Protein AF-A0A9P0EA89-F1 (afdb_monomer_lite)

Structure (mmCIF, N/CA/C/O backbone):
data_AF-A0A9P0EA89-F1
#
_entry.id   AF-A0A9P0EA89-F1
#
loop_
_atom_site.group_PDB
_atom_site.id
_atom_site.type_symbol
_atom_site.label_atom_id
_atom_site.label_alt_id
_atom_site.label_comp_id
_atom_site.label_asym_id
_atom_site.label_entity_id
_atom_site.label_seq_id
_atom_site.pdbx_PDB_ins_code
_atom_site.Cartn_x
_atom_site.Cartn_y
_atom_site.Cartn_z
_atom_site.occupancy
_atom_site.B_iso_or_equiv
_atom_site.auth_seq_id
_atom_site.auth_comp_id
_atom_site.auth_asym_id
_atom_site.auth_atom_id
_atom_site.pdbx_PDB_model_num
ATOM 1 N N . MET A 1 1 ? 28.402 41.032 -47.159 1.00 62.66 1 MET A N 1
ATOM 2 C CA . MET A 1 1 ? 27.610 41.398 -45.963 1.00 62.66 1 MET A CA 1
ATOM 3 C C . MET A 1 1 ? 26.478 40.411 -45.661 1.00 62.66 1 MET A C 1
ATOM 5 O O . MET A 1 1 ? 26.423 39.933 -44.541 1.00 62.66 1 MET A O 1
ATOM 9 N N . ALA A 1 2 ? 25.642 40.008 -46.629 1.00 62.69 2 ALA A N 1
ATOM 10 C CA . ALA A 1 2 ? 24.497 39.116 -46.365 1.00 62.69 2 ALA A CA 1
ATOM 11 C C . ALA A 1 2 ? 24.847 37.680 -45.898 1.00 62.69 2 ALA A C 1
ATOM 13 O O . ALA A 1 2 ? 24.157 37.126 -45.052 1.00 62.69 2 ALA A O 1
ATOM 14 N N . ARG A 1 3 ? 25.937 37.074 -46.398 1.00 64.81 3 ARG A N 1
ATOM 15 C CA . ARG A 1 3 ? 26.308 35.677 -46.068 1.00 64.81 3 ARG A CA 1
ATOM 16 C C . ARG A 1 3 ? 26.702 35.458 -44.600 1.00 64.81 3 ARG A C 1
ATOM 18 O O . ARG A 1 3 ? 26.362 34.429 -44.032 1.00 64.81 3 ARG A O 1
ATOM 25 N N . LEU A 1 4 ? 27.382 36.430 -43.991 1.00 67.56 4 LEU A N 1
ATOM 26 C CA . LEU A 1 4 ? 27.761 36.385 -42.573 1.00 67.56 4 LEU A CA 1
ATOM 27 C C . LEU A 1 4 ? 26.551 36.586 -41.652 1.00 67.56 4 LEU A C 1
ATOM 29 O O . LEU A 1 4 ? 26.449 35.917 -40.631 1.00 67.56 4 LEU A O 1
ATOM 33 N N . ALA A 1 5 ? 25.608 37.449 -42.044 1.00 73.62 5 ALA A N 1
ATOM 34 C CA . ALA A 1 5 ? 24.381 37.680 -41.285 1.00 73.62 5 ALA A CA 1
ATOM 35 C C . ALA A 1 5 ? 23.480 36.432 -41.242 1.00 73.62 5 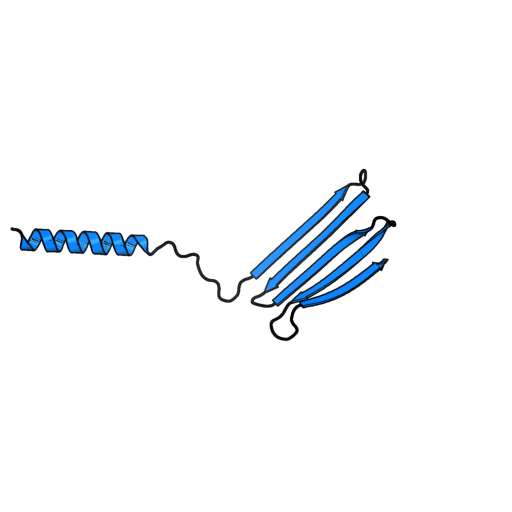ALA A C 1
ATOM 37 O O . ALA A 1 5 ? 22.950 36.098 -40.189 1.00 73.62 5 ALA A O 1
ATOM 38 N N . VAL A 1 6 ? 23.358 35.697 -42.354 1.00 79.06 6 VAL A N 1
ATOM 39 C CA . VAL A 1 6 ? 22.566 34.452 -42.409 1.00 79.06 6 VAL A CA 1
ATOM 40 C C . VAL A 1 6 ? 23.172 33.357 -41.528 1.00 79.06 6 VAL A C 1
ATOM 42 O O . VAL A 1 6 ? 22.446 32.702 -40.789 1.00 79.06 6 VAL A O 1
ATOM 45 N N . LEU A 1 7 ? 24.497 33.185 -41.552 1.00 81.44 7 LEU A N 1
ATOM 46 C CA . LEU A 1 7 ? 25.185 32.223 -40.683 1.00 81.44 7 LEU A CA 1
ATOM 47 C C . LEU A 1 7 ? 25.015 32.566 -39.198 1.00 81.44 7 LEU A C 1
ATOM 49 O O . LEU A 1 7 ? 24.734 31.676 -38.404 1.00 81.44 7 LEU A O 1
ATOM 53 N N . ALA A 1 8 ? 25.122 33.845 -38.831 1.00 82.56 8 ALA A N 1
ATOM 54 C CA . ALA A 1 8 ? 24.907 34.283 -37.454 1.00 82.56 8 ALA A CA 1
ATOM 55 C C . ALA A 1 8 ? 23.471 34.003 -36.977 1.00 82.56 8 ALA A C 1
ATOM 57 O O . ALA A 1 8 ? 23.280 33.503 -35.872 1.00 82.56 8 ALA A O 1
ATOM 58 N N . VAL A 1 9 ? 22.467 34.253 -37.825 1.00 86.12 9 VAL A N 1
ATOM 59 C CA . VAL A 1 9 ? 21.064 33.940 -37.509 1.00 86.12 9 VAL A CA 1
ATOM 60 C C . V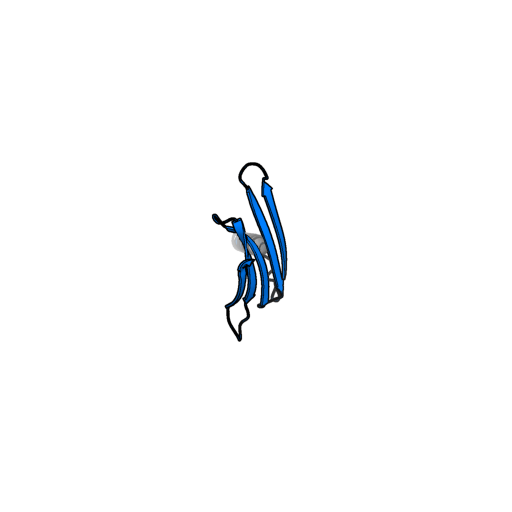AL A 1 9 ? 20.856 32.435 -37.357 1.00 86.12 9 VAL A C 1
ATOM 62 O O . VAL A 1 9 ? 20.227 32.015 -36.396 1.00 86.12 9 VAL A O 1
ATOM 65 N N . LEU A 1 10 ? 21.421 31.607 -38.238 1.00 86.19 10 LEU A N 1
ATOM 66 C CA . LEU A 1 10 ? 21.302 30.148 -38.131 1.00 86.19 10 LEU A CA 1
ATOM 67 C C . LEU A 1 10 ? 21.947 29.596 -36.854 1.00 86.19 10 LEU A C 1
ATOM 69 O O . LEU A 1 10 ? 21.384 28.699 -36.234 1.00 86.19 10 LEU A O 1
ATOM 73 N N . VAL A 1 11 ? 23.091 30.145 -36.438 1.00 88.31 11 VAL A N 1
ATOM 74 C CA . VAL A 1 11 ? 23.749 29.759 -35.181 1.00 88.31 11 VAL A CA 1
ATOM 75 C C . VAL A 1 11 ? 22.904 30.168 -33.977 1.00 88.31 11 VAL A C 1
ATOM 77 O O . VAL A 1 11 ? 22.677 29.344 -33.099 1.00 88.31 11 VAL A O 1
ATOM 80 N N . LEU A 1 12 ? 22.377 31.396 -33.951 1.00 83.62 12 LEU A N 1
ATOM 81 C CA . LEU A 1 12 ? 21.491 31.856 -32.873 1.00 83.62 12 LEU A CA 1
ATOM 82 C C . LEU A 1 12 ? 20.219 31.008 -32.779 1.00 83.62 12 LEU A C 1
ATOM 84 O O . LEU A 1 12 ? 19.787 30.650 -31.688 1.00 83.62 12 LEU A O 1
ATOM 88 N N . VAL A 1 13 ? 19.656 30.645 -33.928 1.00 83.88 13 VAL A N 1
ATOM 89 C CA . VAL A 1 13 ? 18.489 29.772 -34.023 1.00 83.88 13 VAL A CA 1
ATOM 90 C C . VAL A 1 13 ? 18.822 28.365 -33.507 1.00 83.88 13 VAL A C 1
ATOM 92 O O . VAL A 1 13 ? 18.078 27.835 -32.691 1.00 83.88 13 VAL A O 1
ATOM 95 N N . ALA A 1 14 ? 19.955 27.776 -33.897 1.00 79.44 14 ALA A N 1
ATOM 96 C CA . ALA A 1 14 ? 20.382 26.456 -33.422 1.00 79.44 14 ALA A CA 1
ATOM 97 C C . ALA A 1 14 ? 20.675 26.414 -31.908 1.00 79.44 14 ALA A C 1
ATOM 99 O O . ALA A 1 14 ? 20.348 25.426 -31.246 1.00 79.44 14 ALA A O 1
ATOM 100 N N . VAL A 1 15 ? 21.252 27.488 -31.358 1.00 79.00 15 VAL A N 1
ATOM 101 C CA . VAL A 1 15 ? 21.483 27.642 -29.912 1.00 79.00 15 VAL A CA 1
ATOM 102 C C . VAL A 1 15 ? 20.148 27.734 -29.169 1.00 79.00 15 VAL A C 1
ATOM 104 O O . VAL A 1 15 ? 19.915 26.947 -28.256 1.00 79.00 15 VAL A O 1
ATOM 107 N N . ALA A 1 16 ? 19.225 28.589 -29.624 1.00 74.44 16 ALA A N 1
ATOM 108 C CA . ALA A 1 16 ? 17.893 28.715 -29.026 1.00 74.44 16 ALA A CA 1
ATOM 109 C C . ALA A 1 16 ? 17.080 27.405 -29.093 1.00 74.44 16 ALA A C 1
ATOM 111 O O . ALA A 1 16 ? 16.386 27.052 -28.141 1.00 74.44 16 ALA A O 1
ATOM 112 N N . TYR A 1 17 ? 17.190 26.648 -30.192 1.00 70.00 17 TYR A N 1
ATOM 113 C CA . TYR A 1 17 ? 16.555 25.332 -30.310 1.00 70.00 17 TYR A CA 1
ATOM 114 C C . TYR A 1 17 ? 17.153 24.288 -29.354 1.00 70.00 17 TYR A C 1
ATOM 116 O O . TYR A 1 17 ? 16.408 23.448 -28.854 1.00 70.00 17 TYR A O 1
ATOM 124 N N . SER A 1 18 ? 18.462 24.330 -29.079 1.00 66.38 18 SER A N 1
ATOM 125 C CA . SER A 1 18 ? 19.103 23.404 -28.129 1.00 66.38 18 SER A CA 1
ATOM 126 C C . SER A 1 18 ? 18.673 23.661 -26.684 1.00 66.38 18 SER A C 1
ATOM 128 O O . SER A 1 18 ? 18.435 22.716 -25.937 1.00 66.38 18 SER A O 1
ATOM 130 N N . GLU A 1 19 ? 18.522 24.928 -26.295 1.00 60.38 19 GLU A N 1
ATOM 131 C CA . GLU A 1 19 ? 18.092 25.309 -24.942 1.00 60.38 19 GLU A CA 1
ATOM 132 C C . GLU A 1 19 ? 16.639 24.896 -24.651 1.00 60.38 19 GLU A C 1
ATOM 134 O O . GLU A 1 19 ? 16.316 24.493 -23.535 1.00 60.38 19 GLU A O 1
ATOM 139 N N . ALA A 1 20 ? 15.771 24.899 -25.667 1.00 61.31 20 ALA A N 1
ATOM 140 C CA . ALA A 1 20 ? 14.368 24.504 -25.536 1.00 61.31 20 ALA A CA 1
ATOM 141 C C . ALA A 1 20 ? 14.144 22.987 -25.332 1.00 61.31 20 ALA A C 1
ATOM 143 O O . ALA A 1 20 ? 13.026 22.571 -25.036 1.00 61.31 20 ALA A O 1
ATOM 144 N N . GLN A 1 21 ? 15.171 22.144 -25.495 1.00 60.00 21 GLN A N 1
ATOM 145 C CA . GLN A 1 21 ? 15.063 20.684 -25.340 1.00 60.00 21 GLN A CA 1
ATOM 146 C C . GLN A 1 21 ? 15.305 20.191 -23.902 1.00 60.00 21 GLN A C 1
ATOM 148 O O . GLN A 1 21 ? 15.192 18.995 -23.641 1.00 60.00 21 GLN A O 1
ATOM 153 N N . VAL A 1 22 ? 15.610 21.079 -22.950 1.00 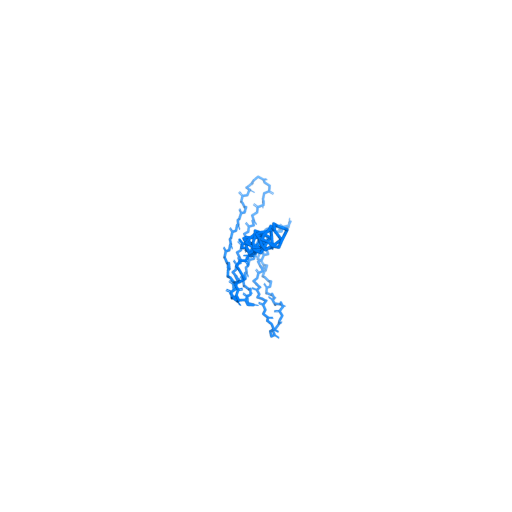57.56 22 VAL A N 1
ATOM 154 C CA . VAL A 1 22 ? 16.001 20.700 -21.578 1.00 57.56 22 VAL A CA 1
ATOM 155 C C . VAL A 1 22 ? 14.845 20.899 -20.588 1.00 57.56 22 VAL A C 1
ATOM 157 O O . VAL A 1 22 ? 14.971 21.574 -19.573 1.00 57.56 22 VAL A O 1
ATOM 160 N N . ALA A 1 23 ? 13.686 20.323 -20.900 1.00 59.69 23 ALA A N 1
ATOM 161 C CA . ALA A 1 23 ? 12.556 20.217 -19.973 1.00 59.69 23 ALA A CA 1
ATOM 162 C C . ALA A 1 23 ? 11.726 18.959 -20.283 1.00 59.69 23 ALA A C 1
ATOM 164 O O . ALA A 1 23 ? 10.520 19.025 -20.501 1.00 59.69 23 ALA A O 1
ATOM 165 N N . GLY A 1 24 ? 12.392 17.809 -20.391 1.00 62.62 24 GLY A N 1
ATOM 166 C CA . GLY A 1 24 ? 11.717 16.515 -20.373 1.00 62.62 24 GLY A CA 1
ATOM 167 C C . GLY A 1 24 ? 11.646 16.022 -18.936 1.00 62.62 24 GLY A C 1
ATOM 168 O O . GLY A 1 24 ? 12.685 15.971 -18.277 1.00 62.62 24 GLY A O 1
ATOM 169 N N . ASP A 1 25 ? 10.451 15.665 -18.458 1.00 70.31 25 ASP A N 1
ATOM 170 C CA . ASP A 1 25 ? 10.309 14.862 -17.242 1.00 70.31 25 ASP A CA 1
ATOM 171 C C . ASP A 1 25 ? 11.300 13.695 -17.312 1.00 70.31 25 ASP A C 1
ATOM 173 O O . ASP A 1 25 ? 11.369 12.975 -18.314 1.00 70.31 25 ASP A O 1
ATOM 177 N N . SER A 1 26 ? 12.118 13.533 -16.273 1.00 77.12 26 SER A N 1
ATOM 178 C CA . SER A 1 26 ? 13.063 12.426 -16.200 1.00 77.12 26 SER A CA 1
ATOM 179 C C . SER A 1 26 ? 12.277 11.117 -16.170 1.00 77.12 26 SER A C 1
ATOM 181 O O . SER A 1 26 ? 11.627 10.807 -15.172 1.00 77.12 26 SER A O 1
ATOM 183 N N . TYR A 1 27 ? 12.317 10.361 -17.266 1.00 85.06 27 TYR A N 1
ATOM 184 C CA . TYR A 1 27 ? 11.705 9.041 -17.337 1.00 85.06 27 TYR A CA 1
ATOM 185 C C . TYR A 1 27 ? 12.434 8.078 -16.393 1.00 85.06 27 TYR A C 1
ATOM 187 O O . TYR A 1 27 ? 13.622 7.807 -16.575 1.00 85.06 27 TYR A O 1
ATOM 195 N N . ASP A 1 28 ? 11.715 7.562 -15.398 1.00 89.88 28 ASP A N 1
ATOM 196 C CA . ASP A 1 28 ? 12.186 6.495 -14.519 1.00 89.88 28 ASP A CA 1
ATOM 197 C C . ASP A 1 28 ? 11.709 5.137 -15.069 1.00 89.88 28 ASP A C 1
ATOM 199 O O . ASP A 1 28 ? 10.499 4.891 -15.099 1.00 89.88 28 ASP A O 1
ATOM 203 N N . PRO A 1 29 ? 12.616 4.248 -15.521 1.00 91.31 29 PRO A N 1
ATOM 204 C CA . PRO A 1 29 ? 12.248 2.918 -16.003 1.00 91.31 29 PRO A CA 1
ATOM 205 C C . PRO A 1 29 ? 11.767 1.973 -14.889 1.00 91.31 29 PRO A C 1
ATOM 207 O O . PRO A 1 29 ? 11.237 0.910 -15.202 1.00 91.31 29 PRO A O 1
ATOM 210 N N . ASN A 1 30 ? 11.950 2.320 -13.610 1.00 95.06 30 ASN A N 1
ATOM 211 C CA . ASN A 1 30 ? 11.485 1.537 -12.466 1.00 95.06 30 ASN A CA 1
ATOM 212 C C . ASN A 1 30 ? 10.805 2.443 -11.420 1.00 95.06 30 ASN A C 1
ATOM 214 O O . ASN A 1 30 ? 11.327 2.624 -10.316 1.00 95.06 30 ASN A O 1
ATOM 218 N N . PRO A 1 31 ? 9.625 3.001 -11.744 1.00 95.44 31 PRO A N 1
ATOM 219 C CA . PRO A 1 31 ? 8.947 3.953 -10.880 1.00 95.44 31 PRO A CA 1
ATOM 220 C C . PRO A 1 31 ? 8.566 3.320 -9.544 1.00 95.44 31 PRO A C 1
ATOM 222 O O . PRO A 1 31 ? 8.070 2.192 -9.471 1.00 95.44 31 PRO A O 1
ATOM 225 N N . GLN A 1 32 ? 8.744 4.09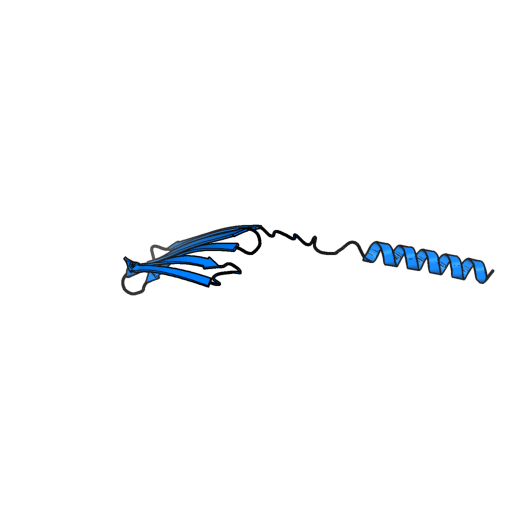2 -8.479 1.00 97.75 32 GLN A N 1
ATOM 226 C CA . GLN A 1 32 ? 8.450 3.665 -7.120 1.00 97.75 32 GLN A CA 1
ATOM 227 C C . GLN A 1 32 ? 7.712 4.750 -6.345 1.00 97.75 32 GLN A C 1
ATOM 229 O O . GLN A 1 32 ? 8.040 5.934 -6.427 1.00 97.75 32 GLN A O 1
ATOM 234 N N . TYR A 1 33 ? 6.732 4.334 -5.552 1.00 98.25 33 TYR A N 1
ATOM 235 C CA . TYR A 1 33 ? 6.095 5.198 -4.567 1.00 98.25 33 TYR A CA 1
ATOM 236 C C . TYR A 1 33 ? 5.619 4.390 -3.369 1.00 98.25 33 TYR A C 1
ATOM 238 O O . TYR A 1 33 ? 5.460 3.170 -3.425 1.00 98.25 33 TYR A O 1
ATOM 246 N N . SER A 1 34 ? 5.367 5.104 -2.281 1.00 98.69 34 SER A N 1
ATOM 247 C CA . SER A 1 34 ? 4.670 4.595 -1.113 1.00 98.69 34 SER A CA 1
ATOM 248 C C . SER A 1 34 ? 3.822 5.722 -0.551 1.00 98.69 34 SER A C 1
ATOM 250 O O . SER A 1 34 ? 4.305 6.851 -0.426 1.00 98.69 34 SER A O 1
ATOM 252 N N . TYR A 1 35 ? 2.565 5.435 -0.245 1.00 98.75 35 TYR A N 1
ATOM 253 C CA . TYR A 1 35 ? 1.692 6.381 0.428 1.00 98.75 35 TYR A CA 1
ATOM 254 C C . TYR A 1 35 ? 0.754 5.665 1.390 1.00 98.75 35 TYR A C 1
ATOM 256 O O . TYR A 1 35 ? 0.451 4.479 1.255 1.00 98.75 35 TYR A O 1
ATOM 264 N N . SER A 1 36 ? 0.262 6.424 2.359 1.00 98.56 36 SER A N 1
ATOM 265 C CA . SER A 1 36 ? -0.776 5.977 3.273 1.00 98.56 36 SER A CA 1
ATOM 266 C C . SER A 1 36 ? -1.598 7.161 3.751 1.00 98.56 36 SER A C 1
ATOM 268 O O . SER A 1 36 ? -1.050 8.246 3.952 1.00 98.56 36 SER A O 1
ATOM 270 N N . TYR A 1 37 ? -2.886 6.942 3.983 1.00 98.00 37 TYR A N 1
ATOM 271 C CA . TYR A 1 37 ? -3.763 7.911 4.628 1.00 98.00 37 TYR A CA 1
ATOM 272 C C . TYR A 1 37 ? -4.798 7.201 5.496 1.00 98.00 37 TYR A C 1
ATOM 274 O O . TYR A 1 37 ? -5.067 6.010 5.329 1.00 98.00 37 TYR A O 1
ATOM 282 N N . SER A 1 38 ? -5.387 7.942 6.426 1.00 97.19 38 SER A N 1
ATOM 283 C CA . SER A 1 38 ? -6.492 7.463 7.244 1.00 97.19 38 SER A CA 1
ATOM 284 C C . SER A 1 38 ? -7.415 8.607 7.652 1.00 97.19 38 SER A C 1
ATOM 286 O O . SER A 1 38 ? -6.988 9.760 7.746 1.00 97.19 38 SER A O 1
ATOM 288 N N . SER A 1 39 ? -8.674 8.265 7.904 1.00 95.94 39 SER A N 1
ATOM 289 C CA . SER A 1 39 ? -9.673 9.117 8.545 1.00 95.94 39 SER A CA 1
ATOM 290 C C . SER A 1 39 ? -10.205 8.389 9.763 1.00 95.94 39 SER A C 1
ATOM 292 O O . SER A 1 39 ? -10.431 7.178 9.733 1.00 95.94 39 SER A O 1
ATOM 294 N N . ASN A 1 40 ? -10.368 9.136 10.846 1.00 95.19 40 ASN A N 1
ATOM 295 C CA . ASN A 1 40 ? -10.973 8.654 12.073 1.00 95.19 40 ASN A CA 1
ATOM 296 C C . ASN A 1 40 ? -11.853 9.770 12.632 1.00 95.19 40 ASN A C 1
ATOM 298 O O . ASN A 1 40 ? -11.361 10.692 13.289 1.00 95.19 40 ASN A O 1
ATOM 302 N N . ASP A 1 41 ? -13.142 9.688 12.330 1.00 94.50 41 ASP A N 1
ATOM 303 C CA . ASP A 1 41 ? -14.167 10.601 12.800 1.00 94.50 41 ASP A CA 1
ATOM 304 C C . ASP A 1 41 ? -15.161 9.856 13.711 1.00 94.50 41 ASP A C 1
ATOM 306 O O . ASP A 1 41 ? -16.053 9.148 13.235 1.00 94.50 41 ASP A O 1
ATOM 310 N N . PRO A 1 42 ? -15.062 10.037 15.039 1.00 90.75 42 PRO A N 1
ATOM 311 C CA . PRO A 1 42 ? -15.964 9.391 15.984 1.00 90.75 42 PRO A CA 1
ATOM 312 C C . PRO A 1 42 ? -17.393 9.954 15.956 1.00 90.75 42 PRO A C 1
ATOM 314 O O . PRO A 1 42 ? -18.286 9.336 16.533 1.00 90.75 42 PRO A O 1
ATOM 317 N N . VAL A 1 43 ? -17.632 11.117 15.337 1.00 93.00 43 VAL A N 1
ATOM 318 C CA . VAL A 1 43 ? -18.966 11.734 15.261 1.00 93.00 43 VAL A CA 1
ATOM 319 C C . VAL A 1 43 ? -19.778 11.122 14.125 1.00 93.00 43 VAL A C 1
ATOM 321 O O . VAL A 1 43 ? -20.942 10.778 14.324 1.00 93.00 43 VAL A O 1
ATOM 324 N N . THR A 1 44 ? -19.177 10.980 12.942 1.00 89.38 44 THR A N 1
ATOM 325 C CA . THR A 1 44 ? -19.834 10.342 11.788 1.00 89.38 44 THR A CA 1
ATOM 326 C C . THR A 1 44 ? -19.680 8.822 11.778 1.00 89.38 44 THR A C 1
ATOM 328 O O . THR A 1 44 ? -20.464 8.143 11.118 1.00 89.38 44 THR A O 1
ATOM 331 N N . GLY A 1 45 ? -18.710 8.282 12.523 1.00 86.25 45 GLY A N 1
ATOM 332 C CA . GLY A 1 45 ? -18.363 6.860 12.518 1.00 86.25 45 GLY A CA 1
ATOM 333 C C . GLY A 1 45 ? -17.455 6.454 11.352 1.00 86.25 45 GLY A C 1
ATOM 334 O O . GLY A 1 45 ? -17.215 5.259 11.170 1.00 86.25 45 GLY A O 1
ATOM 335 N N . ASP A 1 46 ? -16.949 7.417 10.572 1.00 89.50 46 ASP A N 1
ATOM 336 C CA . ASP A 1 46 ? -15.985 7.159 9.503 1.00 89.50 46 ASP A CA 1
ATOM 337 C C . ASP A 1 46 ? -14.642 6.738 10.105 1.00 89.50 46 ASP A C 1
ATOM 339 O O . ASP A 1 46 ? -13.939 7.518 10.746 1.00 89.50 46 ASP A O 1
ATOM 343 N N . ASN A 1 47 ? -14.290 5.475 9.901 1.00 94.94 47 ASN A N 1
ATOM 344 C CA . ASN A 1 47 ? -12.967 4.956 10.192 1.00 94.94 47 ASN A CA 1
ATOM 345 C C . ASN A 1 47 ? -12.490 4.218 8.948 1.00 94.94 47 ASN A C 1
ATOM 347 O O . ASN A 1 47 ? -13.015 3.155 8.603 1.00 94.94 47 ASN A O 1
ATOM 351 N N . HIS A 1 48 ? -11.525 4.818 8.258 1.00 95.69 48 HIS A N 1
ATOM 352 C CA . HIS A 1 48 ? -10.923 4.238 7.074 1.00 95.69 48 HIS A CA 1
ATOM 353 C C . HIS A 1 48 ? -9.407 4.397 7.090 1.00 95.69 48 HIS A C 1
ATOM 355 O O . HIS A 1 48 ? -8.859 5.389 7.574 1.00 95.69 48 HIS A O 1
ATOM 361 N N . GLY A 1 49 ? -8.718 3.421 6.514 1.00 97.88 49 GLY A N 1
ATOM 362 C CA . GLY A 1 49 ? -7.278 3.447 6.301 1.00 97.88 49 GLY A CA 1
ATOM 363 C C . GLY A 1 49 ? -6.951 2.953 4.902 1.00 97.88 49 GLY A C 1
ATOM 364 O O . GLY A 1 49 ? -7.675 2.129 4.355 1.00 97.88 49 GLY A O 1
ATOM 365 N N . GLN A 1 50 ? -5.871 3.459 4.322 1.00 98.56 50 GLN A N 1
ATOM 366 C CA . GLN A 1 50 ? -5.349 3.017 3.035 1.00 98.56 50 GLN A CA 1
ATOM 367 C C . GLN A 1 50 ? -3.828 3.089 3.058 1.00 98.56 50 GLN A C 1
ATOM 369 O O . GLN A 1 50 ? -3.245 4.048 3.570 1.00 98.56 50 GLN A O 1
ATOM 374 N N . SER A 1 51 ? -3.185 2.094 2.462 1.00 98.81 51 SER A N 1
ATOM 375 C CA . SER A 1 51 ? -1.756 2.120 2.168 1.00 98.81 51 SER A CA 1
ATOM 376 C C . SER A 1 51 ? -1.480 1.429 0.845 1.00 98.81 51 SER A C 1
ATOM 378 O O . SER A 1 51 ? -2.113 0.425 0.526 1.00 98.81 51 SER A O 1
ATOM 380 N N . GLU A 1 52 ? -0.539 1.966 0.080 1.00 98.81 52 GLU A N 1
ATOM 381 C CA . GLU A 1 52 ? -0.124 1.374 -1.183 1.00 98.81 52 GLU A CA 1
ATOM 382 C C . GLU A 1 52 ? 1.354 1.634 -1.441 1.00 98.81 52 GLU A C 1
ATOM 384 O O . GLU A 1 52 ? 1.892 2.704 -1.149 1.00 98.81 52 GLU A O 1
ATOM 389 N N . THR A 1 53 ? 2.000 0.641 -2.036 1.00 98.81 53 THR A N 1
ATOM 390 C CA . THR A 1 53 ? 3.359 0.730 -2.546 1.00 98.81 53 THR A CA 1
ATOM 391 C C . THR A 1 53 ? 3.397 0.272 -3.991 1.00 98.81 53 THR A C 1
ATOM 393 O O . THR A 1 53 ? 2.700 -0.668 -4.377 1.00 98.81 53 THR A O 1
ATOM 396 N N . ARG A 1 54 ? 4.252 0.920 -4.779 1.00 98.38 54 ARG A N 1
ATOM 397 C CA . ARG A 1 54 ? 4.601 0.493 -6.129 1.00 98.38 54 ARG A CA 1
ATOM 398 C C . ARG A 1 54 ? 6.100 0.296 -6.238 1.00 98.38 54 ARG A C 1
ATOM 400 O O . ARG A 1 54 ? 6.871 1.137 -5.775 1.00 98.38 54 ARG A O 1
ATOM 407 N N . GLN A 1 55 ? 6.490 -0.787 -6.895 1.00 98.12 55 GLN A N 1
ATOM 408 C CA . GLN A 1 55 ? 7.857 -1.059 -7.319 1.00 98.12 55 GLN A CA 1
ATOM 409 C C . GLN A 1 55 ? 7.822 -1.545 -8.768 1.00 98.12 55 GLN A C 1
ATOM 411 O O . GLN A 1 55 ? 7.384 -2.664 -9.042 1.00 98.12 55 GLN A O 1
ATOM 416 N N . GLY A 1 56 ? 8.242 -0.690 -9.701 1.00 97.25 56 GLY A N 1
ATOM 417 C CA . GLY A 1 56 ? 8.191 -0.994 -11.129 1.00 97.25 56 GLY A CA 1
ATOM 418 C C . GLY A 1 56 ? 6.755 -1.240 -11.586 1.00 97.25 56 GLY A C 1
ATOM 419 O O . GLY A 1 56 ? 5.898 -0.364 -11.471 1.00 97.25 56 GLY A O 1
ATOM 420 N N . ASP A 1 57 ? 6.470 -2.444 -12.070 1.00 97.50 57 ASP A N 1
ATOM 421 C CA . ASP A 1 57 ? 5.137 -2.836 -12.545 1.00 97.50 57 ASP A CA 1
ATOM 422 C C . ASP A 1 57 ? 4.292 -3.568 -11.491 1.00 97.50 57 ASP A C 1
ATOM 424 O O . ASP A 1 57 ? 3.205 -4.050 -11.801 1.00 97.50 57 ASP A O 1
ATOM 428 N N . VAL A 1 58 ? 4.776 -3.649 -10.246 1.00 98.50 58 VAL A N 1
ATOM 429 C CA . VAL A 1 58 ? 4.071 -4.305 -9.139 1.00 98.50 58 VAL A CA 1
ATOM 430 C C . VAL A 1 58 ? 3.509 -3.261 -8.182 1.00 98.50 58 VAL A C 1
ATOM 432 O O . VAL A 1 58 ? 4.247 -2.416 -7.672 1.00 98.50 58 VAL A O 1
ATOM 435 N N . VAL A 1 59 ? 2.210 -3.351 -7.903 1.00 98.75 59 VAL A N 1
ATOM 436 C CA . VAL A 1 59 ? 1.509 -2.549 -6.890 1.00 98.75 59 VAL A CA 1
ATOM 437 C C . VAL A 1 59 ? 0.971 -3.478 -5.813 1.00 98.75 59 VAL A C 1
ATOM 439 O O . VAL A 1 59 ? 0.405 -4.520 -6.129 1.00 98.75 59 VAL A O 1
ATOM 442 N N . GLN A 1 60 ? 1.131 -3.109 -4.547 1.00 98.81 60 GLN A N 1
ATOM 443 C CA . GLN A 1 60 ? 0.577 -3.829 -3.401 1.00 98.81 60 GLN A CA 1
ATOM 444 C C . GLN A 1 60 ? 0.008 -2.828 -2.408 1.00 98.81 60 GLN A C 1
ATOM 446 O O . GLN A 1 60 ? 0.642 -1.808 -2.129 1.00 98.81 60 GLN A O 1
ATOM 451 N N . GLY A 1 61 ? -1.151 -3.131 -1.838 1.00 98.75 61 GLY A N 1
ATOM 452 C CA . GLY A 1 61 ? -1.764 -2.248 -0.860 1.00 98.75 61 GLY A CA 1
ATOM 453 C C . GLY A 1 61 ? -2.892 -2.891 -0.076 1.00 98.75 61 GLY A C 1
ATOM 454 O O . GLY A 1 61 ? -3.249 -4.057 -0.268 1.00 98.75 61 GLY A O 1
ATOM 455 N N . SER A 1 62 ? -3.444 -2.107 0.838 1.00 98.75 62 SER A N 1
ATOM 456 C CA . SER A 1 62 ? -4.638 -2.474 1.579 1.00 98.75 62 SER A CA 1
ATOM 457 C C . SER A 1 62 ? -5.450 -1.254 1.983 1.00 98.75 62 SER A C 1
ATOM 459 O O . SER A 1 62 ? -4.873 -0.264 2.435 1.00 98.75 62 SER A O 1
ATOM 461 N N . TYR A 1 63 ? -6.780 -1.371 1.883 1.00 98.19 63 TYR A N 1
ATOM 462 C CA . TYR A 1 63 ? -7.709 -0.435 2.520 1.00 98.19 63 TYR A CA 1
ATOM 463 C C . TYR A 1 63 ? -8.573 -1.125 3.568 1.00 98.19 63 TYR A C 1
ATOM 465 O O . TYR A 1 63 ? -8.884 -2.314 3.458 1.00 98.19 63 TYR A O 1
ATOM 473 N N . SER A 1 64 ? -9.032 -0.346 4.540 1.00 98.00 64 SER A N 1
ATOM 474 C CA . SER A 1 64 ? -10.116 -0.699 5.449 1.00 98.00 64 SER A CA 1
ATOM 475 C C . SER A 1 64 ? -11.175 0.398 5.493 1.00 98.00 64 SER A C 1
ATOM 477 O O . SER A 1 64 ? -10.853 1.578 5.353 1.00 98.00 64 SER A O 1
ATOM 479 N N . LEU A 1 65 ? -12.439 0.015 5.682 1.00 95.56 65 LEU A N 1
ATOM 480 C CA . LEU A 1 65 ? -13.534 0.944 5.971 1.00 95.56 65 LEU A CA 1
ATOM 481 C C . LEU A 1 65 ? -14.597 0.288 6.856 1.00 95.56 65 LEU A C 1
ATOM 483 O O . LEU A 1 65 ? -14.893 -0.901 6.699 1.00 95.56 65 LEU A O 1
ATOM 487 N N . THR A 1 66 ? -15.194 1.076 7.746 1.00 95.19 66 THR A N 1
ATOM 488 C CA . THR A 1 66 ? -16.407 0.696 8.483 1.00 95.19 66 THR A CA 1
ATOM 489 C C . THR A 1 66 ? -17.626 0.766 7.563 1.00 95.19 66 THR A C 1
ATOM 491 O O . THR A 1 66 ? -17.905 1.796 6.950 1.00 95.19 66 THR A O 1
ATOM 494 N N . GLU A 1 67 ? -18.366 -0.332 7.447 1.00 93.56 67 GLU A N 1
ATOM 495 C CA . GLU A 1 67 ? -19.612 -0.405 6.691 1.00 93.56 67 GLU A CA 1
ATOM 496 C C . GLU A 1 67 ? -20.813 0.113 7.496 1.00 93.56 67 GLU A C 1
ATOM 498 O O . GLU A 1 67 ? -20.768 0.260 8.715 1.00 93.56 67 GLU A O 1
ATOM 503 N N . ALA A 1 68 ? -21.936 0.344 6.811 1.00 91.69 68 ALA A N 1
ATOM 504 C CA . ALA A 1 68 ? -23.161 0.855 7.430 1.00 91.69 68 ALA A CA 1
ATOM 505 C C . ALA A 1 68 ? -23.751 -0.068 8.515 1.00 91.69 68 ALA A C 1
ATOM 507 O O . ALA A 1 68 ? -24.491 0.397 9.377 1.00 91.69 68 ALA A O 1
ATOM 508 N N . ASP A 1 69 ? -23.444 -1.366 8.473 1.00 93.25 69 ASP A N 1
ATOM 509 C CA . ASP A 1 69 ? -23.845 -2.336 9.495 1.00 93.25 69 ASP A CA 1
ATOM 510 C C . ASP A 1 69 ? -22.838 -2.448 10.656 1.00 93.25 69 ASP A C 1
ATOM 512 O O . ASP A 1 69 ? -23.021 -3.271 11.550 1.00 93.25 69 ASP A O 1
ATOM 516 N N . GLY A 1 70 ? -21.785 -1.624 10.648 1.00 92.31 70 GLY A N 1
ATOM 517 C CA . GLY A 1 70 ? -20.726 -1.596 11.653 1.00 92.31 70 GLY A CA 1
ATOM 518 C C . GLY A 1 70 ? -19.599 -2.605 11.428 1.00 92.31 70 GLY A C 1
ATOM 519 O O . GLY A 1 70 ? -18.628 -2.577 12.181 1.00 92.31 70 GLY A O 1
ATOM 520 N N . SER A 1 71 ? -19.691 -3.472 10.415 1.00 95.31 71 SER A N 1
ATOM 521 C CA . SER A 1 71 ? -18.596 -4.390 10.085 1.00 95.31 71 SER A CA 1
ATOM 522 C C . SER A 1 71 ? -17.407 -3.653 9.468 1.00 95.31 71 SER A C 1
ATOM 524 O O . SER A 1 71 ? -17.567 -2.629 8.804 1.00 95.31 71 SER A O 1
ATOM 526 N N . ILE A 1 72 ? -16.200 -4.179 9.660 1.00 96.00 72 ILE A N 1
ATOM 527 C CA . ILE A 1 72 ? -14.994 -3.650 9.020 1.00 96.00 72 ILE A CA 1
ATOM 528 C C . ILE A 1 72 ? -14.722 -4.476 7.772 1.00 96.00 72 ILE A C 1
ATOM 530 O O . ILE A 1 72 ? -14.421 -5.668 7.860 1.00 96.00 72 ILE A O 1
ATOM 534 N N . ARG A 1 73 ? -14.766 -3.835 6.604 1.00 97.62 73 ARG A N 1
ATOM 535 C CA . ARG A 1 73 ? -14.229 -4.423 5.377 1.00 97.62 73 ARG A CA 1
ATOM 536 C C . ARG A 1 73 ? -12.756 -4.088 5.284 1.00 97.62 73 ARG A C 1
ATOM 538 O O . A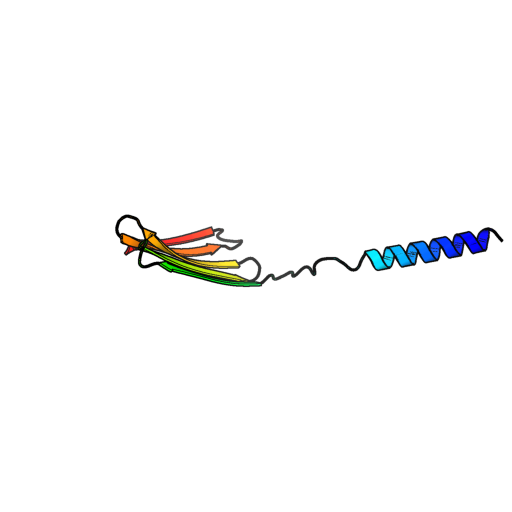RG A 1 73 ? -12.400 -2.916 5.323 1.00 97.62 73 ARG A O 1
ATOM 545 N N . THR A 1 74 ? -11.924 -5.099 5.087 1.00 98.25 74 THR A N 1
ATOM 546 C CA . THR A 1 74 ? -10.502 -4.933 4.790 1.00 98.25 74 THR A CA 1
ATOM 547 C C . THR A 1 74 ? -10.200 -5.620 3.469 1.00 98.25 74 THR A C 1
ATOM 549 O O . THR A 1 74 ? -10.545 -6.784 3.289 1.00 98.25 74 THR A O 1
ATOM 552 N N . VAL A 1 75 ? -9.560 -4.918 2.543 1.00 98.56 75 VAL A N 1
ATOM 553 C CA . VAL A 1 75 ? -9.148 -5.473 1.253 1.00 98.56 75 VAL A CA 1
ATOM 554 C C . VAL A 1 75 ? -7.639 -5.413 1.161 1.00 98.56 75 VAL A C 1
ATOM 556 O O . VAL A 1 75 ? -7.059 -4.349 1.353 1.00 98.56 75 VAL A O 1
ATOM 559 N N . GLN A 1 76 ? -7.005 -6.547 0.886 1.00 98.75 76 GLN A N 1
ATOM 560 C CA . GLN A 1 76 ? -5.588 -6.633 0.539 1.00 98.75 76 GLN A CA 1
ATOM 561 C C . GLN A 1 76 ? -5.514 -6.881 -0.955 1.00 98.75 76 GLN A C 1
ATOM 563 O O . GLN A 1 76 ? -6.236 -7.738 -1.459 1.00 98.75 76 GLN A O 1
ATOM 568 N N . TYR A 1 77 ? -4.675 -6.144 -1.669 1.00 98.69 77 TYR A N 1
ATOM 569 C CA . TYR A 1 77 ? -4.613 -6.257 -3.116 1.00 98.69 77 TYR A CA 1
ATOM 570 C C . TYR A 1 77 ? -3.187 -6.218 -3.650 1.00 98.69 77 TYR A C 1
ATOM 572 O O . TYR A 1 77 ? -2.265 -5.677 -3.038 1.00 98.69 77 TYR A O 1
ATOM 580 N N . THR A 1 78 ? -3.012 -6.824 -4.819 1.00 98.69 78 THR A N 1
ATOM 581 C CA . THR A 1 78 ? -1.778 -6.828 -5.603 1.00 98.69 78 THR A CA 1
ATOM 582 C C . THR A 1 78 ? -2.134 -6.681 -7.078 1.00 98.69 78 THR A C 1
ATOM 584 O O . THR A 1 78 ? -3.135 -7.234 -7.529 1.00 98.69 78 THR A O 1
ATOM 587 N N . ALA A 1 79 ? -1.329 -5.946 -7.835 1.00 98.69 79 ALA A N 1
ATOM 588 C CA . ALA A 1 79 ? -1.405 -5.897 -9.286 1.00 98.69 79 ALA A CA 1
ATOM 589 C C . ALA A 1 79 ? -0.016 -6.122 -9.881 1.00 98.69 79 ALA A C 1
ATOM 591 O O . ALA A 1 79 ? 0.936 -5.461 -9.468 1.00 98.69 79 ALA A O 1
ATOM 592 N N . ASP A 1 80 ? 0.088 -7.040 -10.841 1.00 98.50 80 ASP A N 1
ATOM 593 C CA . ASP A 1 80 ? 1.326 -7.324 -11.565 1.00 98.50 80 ASP A CA 1
ATOM 594 C C . ASP A 1 80 ? 1.050 -7.745 -13.029 1.00 98.50 80 ASP A C 1
ATOM 596 O O . ASP A 1 80 ? -0.087 -8.096 -13.365 1.00 98.50 80 ASP A O 1
ATOM 600 N N . PRO A 1 81 ? 2.057 -7.723 -13.927 1.00 98.31 81 PRO A N 1
ATOM 601 C CA . PRO A 1 81 ? 1.866 -8.057 -15.343 1.00 98.31 81 PRO A CA 1
ATOM 602 C C . PRO A 1 81 ? 1.489 -9.516 -15.639 1.00 98.31 81 PRO A C 1
ATOM 604 O O . PRO A 1 81 ? 1.016 -9.808 -16.736 1.00 98.31 81 PRO A O 1
ATOM 607 N N . VAL A 1 82 ? 1.740 -10.439 -14.708 1.00 98.38 82 VAL A N 1
ATOM 608 C CA . VAL A 1 82 ? 1.536 -11.883 -14.882 1.00 98.38 82 VAL A CA 1
ATOM 609 C C . VAL A 1 82 ? 0.138 -12.294 -14.425 1.00 98.38 82 VAL A C 1
ATOM 611 O O . VAL A 1 82 ? -0.555 -13.008 -15.149 1.00 98.38 82 VAL A O 1
ATOM 614 N N . HIS A 1 83 ? -0.289 -11.842 -13.246 1.00 97.69 83 HIS A N 1
ATOM 615 C CA . HIS A 1 83 ? -1.551 -12.247 -12.619 1.00 97.69 83 HIS A CA 1
ATOM 616 C C . HIS A 1 83 ? -2.645 -11.178 -12.707 1.00 97.69 83 HIS A C 1
ATOM 618 O O . HIS A 1 83 ? -3.787 -11.445 -12.328 1.00 97.69 83 HIS A O 1
ATOM 624 N N . GLY A 1 84 ? -2.323 -9.976 -13.194 1.00 98.06 84 GLY A N 1
ATOM 625 C CA . GLY A 1 84 ?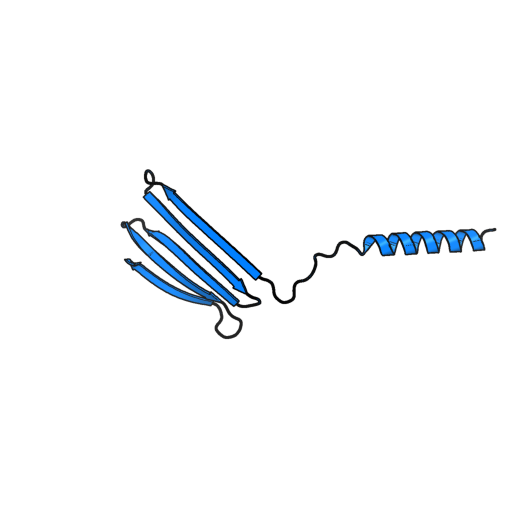 -3.238 -8.842 -13.179 1.00 98.06 84 GLY A CA 1
ATOM 626 C C . GLY A 1 84 ? -3.566 -8.397 -11.753 1.00 98.06 84 GLY A C 1
ATOM 627 O O . GLY A 1 84 ? -2.781 -8.593 -10.826 1.00 98.06 84 GLY A O 1
ATOM 628 N N . PHE A 1 85 ? -4.732 -7.778 -11.575 1.00 98.50 85 PHE A N 1
ATOM 629 C CA . PHE A 1 85 ? -5.215 -7.358 -10.262 1.00 98.50 85 PHE A CA 1
ATOM 630 C C . PHE A 1 85 ? -5.845 -8.533 -9.505 1.00 98.50 85 PHE A C 1
ATOM 632 O O . PHE A 1 85 ? -6.768 -9.174 -10.004 1.00 98.50 85 PHE A O 1
ATOM 639 N N . ASN A 1 86 ? -5.391 -8.756 -8.275 1.00 98.50 86 ASN A N 1
ATOM 640 C CA . ASN A 1 86 ? -5.931 -9.739 -7.346 1.00 98.50 86 ASN A CA 1
ATOM 641 C C . ASN A 1 86 ? -6.203 -9.072 -6.000 1.00 98.50 86 ASN A C 1
ATOM 643 O O . ASN A 1 86 ? -5.413 -8.246 -5.542 1.00 98.50 86 ASN A O 1
ATOM 647 N N . ALA A 1 87 ? -7.311 -9.446 -5.362 1.00 98.44 87 ALA A N 1
ATOM 648 C CA . ALA A 1 87 ? -7.690 -8.912 -4.066 1.00 98.44 87 ALA A CA 1
ATOM 649 C C . ALA A 1 87 ? -8.318 -9.981 -3.173 1.00 98.44 87 ALA A C 1
ATOM 651 O O . ALA A 1 87 ? -9.123 -10.795 -3.627 1.00 98.44 87 ALA A O 1
ATOM 652 N N . GLU A 1 88 ? -7.982 -9.926 -1.892 1.00 98.44 88 GLU A N 1
ATOM 653 C CA . GLU A 1 88 ? -8.601 -10.705 -0.831 1.00 98.44 88 GLU A CA 1
ATOM 654 C C . GLU A 1 88 ? -9.421 -9.766 0.054 1.00 98.44 88 GLU A C 1
ATOM 656 O O . GLU A 1 88 ? -8.942 -8.710 0.473 1.00 98.44 88 GLU A O 1
ATOM 661 N N . VAL A 1 89 ? -10.681 -10.131 0.297 1.00 97.94 89 VAL A N 1
ATOM 662 C CA . VAL A 1 89 ? -11.636 -9.307 1.043 1.00 97.94 89 VAL A CA 1
ATOM 663 C C . VAL A 1 89 ? -11.992 -10.008 2.344 1.00 97.94 89 VAL A C 1
ATOM 665 O O . VAL A 1 89 ? -12.578 -11.088 2.340 1.00 97.94 89 VAL A O 1
ATOM 668 N N . HIS A 1 90 ? -11.701 -9.341 3.452 1.00 97.50 90 HIS A N 1
ATOM 669 C CA . HIS A 1 90 ? -12.038 -9.766 4.801 1.00 97.50 90 HIS A CA 1
ATOM 670 C C . HIS A 1 90 ? -13.124 -8.865 5.382 1.00 97.50 90 HIS A C 1
ATOM 672 O O . HIS A 1 90 ? -13.105 -7.649 5.184 1.00 97.50 90 HIS A O 1
ATOM 678 N N . ARG A 1 91 ? -14.064 -9.461 6.117 1.00 96.06 91 ARG A N 1
ATOM 679 C CA . ARG A 1 91 ? -15.119 -8.744 6.838 1.00 96.06 91 ARG A CA 1
ATOM 680 C C . ARG A 1 91 ? -15.187 -9.258 8.271 1.00 96.06 91 ARG A C 1
ATOM 682 O O . ARG A 1 91 ? -15.283 -10.470 8.462 1.00 96.06 91 ARG A O 1
ATOM 689 N N . THR A 1 92 ? -15.123 -8.351 9.240 1.00 91.50 92 THR A N 1
ATOM 690 C CA . THR A 1 92 ? -15.215 -8.647 10.683 1.00 91.50 92 THR A CA 1
ATOM 691 C C . THR A 1 92 ? -16.316 -7.850 11.342 1.00 91.50 92 THR A C 1
ATOM 693 O O . THR A 1 92 ? -16.479 -6.678 10.932 1.00 91.50 92 THR A O 1
#

InterPro domains:
  IPR000618 Insect cuticle protein [PF00379] (27-90)
  IPR000618 Insect cuticle protein [PR00947] (31-42)
  IPR000618 Insect cuticle protein [PR00947] (59-70)
  IPR000618 Insect cuticle protein [PR00947] (70-81)
  IPR000618 Insect cuticle protein [PS51155] (30-92)
  IPR031311 Chitin-binding type R&R consensus [PS00233] (61-87)
  IPR051217 Insect Cuticle Structural [PTHR12236] (21-91)

Sequence (92 aa):
MARLAVLAVLVLVAVAYSEAQVAGDSYDPNPQYSYSYSSNDPVTGDNHGQSETRQGDVVQGSYSLTEADGSIRTVQYTADPVHGFNAEVHRT

Radius of gyration: 26.62 Å; chains: 1; bounding box: 52×54×62 Å

pLDDT: mean 89.5, std 12.26, range [57.56, 98.81]

Foldseek 3Di:
DVVVVVVVVVVVVVVVVVVVVPDDDPDDQWDKDKDKDWDDDPVVRWTKIKIWIGTRQKIWIKMWTQDPVRKIWIKTWMAHPPPGIDIDIDID

Organism: Nezara viridula (NCBI:txid85310)

Secondary structure (DSSP, 8-state):
-HHHHHHHHHHHHHHHHHHTT-------SS-EEEEEEEEEETTTTEEEEEEEEEETTEEEEEEEEE-TTSPEEEEEEEEETTTEEEEEEEE-